Protein AF-A0ABD0P8Y8-F1 (afdb_monomer_lite)

Radius of gyration: 19.32 Å; chains: 1; bounding box: 44×23×45 Å

InterPro domains:
  IPR010255 Haem peroxidase superfamily [SSF48113] (2-82)
  IPR019791 Haem peroxidase, animal-type [PF03098] (1-81)
  IPR019791 Haem peroxidase, animal-type [PS50292] (1-83)
  IPR037120 Haem peroxidase domain superfamily, animal type [G3DSA:1.10.640.10] (1-83)

Foldseek 3Di:
DPPPPCVVQNPVVCCVPPNDDPDDDPPDDPDDDPCCVPPDVCVCVVVDDQKDADADPVRHGDPVDGIDGVVVVPPCCVVVVPD

pLDDT: mean 96.47, std 1.94, range [84.0, 98.5]

Secondary structure (DSSP, 8-state):
-TTTHHHHH-HHHHHHHT-S-----TTS--PPPHHHHHTGGGGGGGG--SEE--B-TTSSBPSSS--EEGGGTTT-THHHHH-

Sequence (83 aa):
MRDYIPKIIGQEAFDEYIGLYAGYNDSVDPSVSNVFATAAFRFGHVTISPRLRRLNESFQEHQRFSSLNLHQAFFSPWRLIRE

Structure (mmCIF, N/CA/C/O backbone):
data_AF-A0ABD0P8Y8-F1
#
_entry.id   AF-A0ABD0P8Y8-F1
#
loop_
_atom_site.group_PDB
_atom_site.id
_atom_site.type_symbol
_atom_site.label_atom_id
_atom_site.label_alt_id
_atom_site.label_comp_id
_atom_site.label_asym_id
_atom_site.label_entity_id
_atom_site.label_seq_id
_atom_site.pdbx_PDB_ins_code
_atom_site.Cartn_x
_atom_site.Cartn_y
_atom_site.Cartn_z
_atom_site.occupancy
_atom_site.B_iso_or_equiv
_atom_site.auth_seq_id
_atom_site.auth_comp_id
_atom_site.auth_asym_id
_atom_site.auth_atom_id
_atom_site.pdbx_PDB_model_num
ATOM 1 N N . MET A 1 1 ? -0.308 -7.822 12.178 1.00 84.00 1 MET A N 1
ATOM 2 C CA . MET A 1 1 ? -0.448 -6.854 13.289 1.00 84.00 1 MET A CA 1
ATOM 3 C C . MET A 1 1 ? 0.894 -6.270 13.707 1.00 84.00 1 MET A C 1
ATOM 5 O O . MET A 1 1 ? 1.092 -5.108 13.402 1.00 84.00 1 MET A O 1
ATOM 9 N N . ARG A 1 2 ? 1.841 -7.051 14.256 1.00 90.69 2 ARG A N 1
ATOM 10 C CA . ARG A 1 2 ? 3.143 -6.560 14.768 1.00 90.69 2 ARG A CA 1
ATOM 11 C C . ARG A 1 2 ? 3.944 -5.643 13.826 1.00 90.69 2 ARG A C 1
ATOM 13 O O . ARG A 1 2 ? 4.378 -4.582 14.243 1.00 90.69 2 ARG A O 1
ATOM 20 N N . ASP A 1 3 ? 4.154 -6.040 12.568 1.00 95.25 3 ASP A N 1
ATOM 21 C CA . ASP A 1 3 ? 5.217 -5.420 11.749 1.00 95.25 3 ASP A CA 1
ATOM 22 C C . ASP A 1 3 ? 4.766 -4.283 10.824 1.00 95.25 3 ASP A C 1
ATOM 24 O O . ASP A 1 3 ? 5.613 -3.543 10.318 1.00 95.25 3 ASP A O 1
ATOM 28 N N . TYR A 1 4 ? 3.462 -4.169 10.560 1.00 95.12 4 TYR A N 1
ATOM 29 C CA . TYR A 1 4 ? 2.914 -3.227 9.577 1.00 95.12 4 TYR A CA 1
ATOM 30 C C . TYR A 1 4 ? 2.050 -2.156 10.234 1.00 95.12 4 TYR A C 1
ATOM 32 O O . TYR A 1 4 ? 2.344 -0.977 10.086 1.00 95.12 4 TYR A O 1
ATOM 40 N N . ILE A 1 5 ? 1.031 -2.549 11.004 1.00 95.88 5 ILE A N 1
ATOM 41 C CA . ILE A 1 5 ? 0.038 -1.603 11.528 1.00 95.88 5 ILE A CA 1
ATOM 42 C C . ILE A 1 5 ? 0.668 -0.527 12.434 1.00 95.88 5 ILE A C 1
ATOM 44 O O . ILE A 1 5 ? 0.431 0.644 12.143 1.00 95.88 5 ILE A O 1
ATOM 48 N N . PRO A 1 6 ? 1.554 -0.843 13.406 1.00 95.81 6 PRO A N 1
ATOM 49 C CA . PRO A 1 6 ? 2.231 0.188 14.201 1.00 95.81 6 PRO A CA 1
ATOM 50 C C . PRO A 1 6 ? 3.040 1.196 13.372 1.00 95.81 6 PRO A C 1
ATOM 52 O O . PRO A 1 6 ? 3.193 2.341 13.778 1.00 95.81 6 PRO A O 1
ATOM 55 N N . LYS A 1 7 ? 3.537 0.811 12.186 1.00 95.88 7 LYS A N 1
ATOM 56 C CA . LYS A 1 7 ? 4.262 1.728 11.285 1.00 95.88 7 LYS A CA 1
ATOM 57 C C . LYS A 1 7 ? 3.335 2.672 10.516 1.00 95.88 7 LYS A C 1
ATOM 59 O O . LYS A 1 7 ? 3.806 3.689 10.024 1.00 95.88 7 LYS A O 1
ATOM 64 N N . ILE A 1 8 ? 2.056 2.320 10.375 1.00 95.69 8 ILE A N 1
ATOM 65 C CA . ILE A 1 8 ? 1.057 3.131 9.666 1.00 95.69 8 ILE A CA 1
ATOM 66 C C . ILE A 1 8 ? 0.389 4.129 10.611 1.00 95.69 8 ILE A C 1
ATOM 68 O O . ILE A 1 8 ? 0.286 5.300 10.266 1.00 95.69 8 ILE A O 1
ATOM 72 N N . ILE A 1 9 ? -0.065 3.668 11.782 1.00 95.75 9 ILE A N 1
ATOM 73 C CA . ILE A 1 9 ? -0.838 4.497 12.725 1.00 95.75 9 ILE A CA 1
ATOM 74 C C . ILE A 1 9 ? -0.007 5.029 13.901 1.00 95.75 9 ILE A C 1
ATOM 76 O O . ILE A 1 9 ? -0.475 5.898 14.626 1.00 95.75 9 ILE A O 1
ATOM 80 N N . GLY A 1 10 ? 1.231 4.556 14.073 1.00 97.19 10 GLY A N 1
ATOM 81 C CA . GLY A 1 10 ? 2.073 4.876 15.226 1.00 97.19 10 GLY A CA 1
ATOM 82 C C . GLY A 1 10 ? 1.839 3.930 16.407 1.00 97.19 10 GLY A C 1
ATOM 83 O O . GLY A 1 10 ? 0.811 3.258 16.495 1.00 97.19 10 GLY A O 1
ATOM 84 N N . GLN A 1 11 ? 2.817 3.863 17.316 1.00 95.88 11 GLN A N 1
ATOM 85 C CA . GLN A 1 11 ? 2.755 2.974 18.482 1.00 95.88 11 GLN A CA 1
ATOM 86 C C . GLN A 1 11 ? 1.632 3.380 19.448 1.00 95.88 11 GLN A C 1
ATOM 88 O O . GLN A 1 11 ? 0.861 2.524 19.861 1.00 95.88 11 GLN A O 1
ATOM 93 N N . GLU A 1 12 ? 1.481 4.679 19.725 1.00 97.00 12 GLU A N 1
ATOM 94 C CA . GLU A 1 12 ? 0.445 5.205 20.629 1.00 97.00 12 GLU A CA 1
ATOM 95 C C . GLU A 1 12 ? -0.969 4.831 20.159 1.00 97.00 12 GLU A C 1
ATOM 97 O O . GLU A 1 12 ? -1.740 4.241 20.912 1.00 97.00 12 GLU A O 1
ATOM 102 N N . ALA A 1 13 ? -1.287 5.077 18.883 1.00 97.25 13 ALA A N 1
ATOM 103 C CA . ALA A 1 13 ? -2.585 4.712 18.318 1.00 97.25 13 ALA A CA 1
ATOM 104 C C . ALA A 1 13 ? -2.775 3.188 18.225 1.0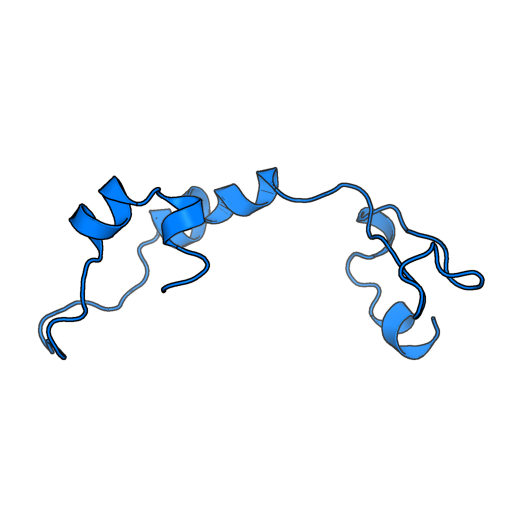0 97.25 13 ALA A C 1
ATOM 106 O O . ALA A 1 13 ? -3.890 2.690 18.355 1.00 97.25 13 ALA A O 1
ATOM 107 N N . PHE A 1 14 ? -1.707 2.418 17.992 1.00 97.38 14 PHE A N 1
ATOM 108 C CA . PHE A 1 14 ? -1.808 0.960 18.022 1.00 97.38 14 PHE A CA 1
ATOM 109 C C . PHE A 1 14 ? -2.207 0.463 19.411 1.00 97.38 14 PHE A C 1
ATOM 111 O O . PHE A 1 14 ? -3.109 -0.366 19.510 1.00 97.38 14 PHE A O 1
ATOM 118 N N . ASP A 1 15 ? -1.570 0.978 20.460 1.00 95.25 15 ASP A N 1
ATOM 119 C CA . ASP A 1 15 ? -1.855 0.586 21.840 1.00 95.25 15 ASP A CA 1
ATOM 120 C C . ASP A 1 15 ? -3.262 1.022 22.278 1.00 95.25 15 ASP A C 1
ATOM 122 O O . ASP A 1 15 ? -3.928 0.275 22.992 1.00 95.25 15 ASP A O 1
ATOM 126 N N . GLU A 1 16 ? -3.744 2.172 21.793 1.00 96.56 16 GLU A N 1
ATOM 127 C CA . GLU A 1 16 ? -5.098 2.677 22.059 1.00 96.56 16 GLU A CA 1
ATOM 128 C C . GLU A 1 16 ? -6.196 1.883 21.328 1.00 96.56 16 GLU A C 1
ATOM 130 O O . GLU A 1 16 ? -7.164 1.448 21.953 1.00 96.56 16 GLU A O 1
ATOM 135 N N . TYR A 1 17 ? -6.075 1.693 20.009 1.00 95.12 17 TYR A N 1
ATOM 136 C CA . TYR A 1 17 ? -7.179 1.185 19.179 1.00 95.12 17 TYR A CA 1
ATOM 137 C C . TYR A 1 17 ? -7.136 -0.322 18.909 1.00 95.12 17 TYR A C 1
ATOM 139 O O . TYR A 1 17 ? -8.149 -0.893 18.504 1.00 95.12 17 TYR A O 1
ATOM 147 N N . ILE A 1 18 ? -5.978 -0.971 19.057 1.00 95.12 18 ILE A N 1
ATOM 148 C CA . ILE A 1 18 ? -5.797 -2.386 18.693 1.00 95.12 18 ILE A CA 1
ATOM 149 C C . ILE A 1 18 ? -5.291 -3.202 19.878 1.00 95.12 18 ILE A C 1
ATOM 151 O O . ILE A 1 18 ? -5.896 -4.215 20.222 1.00 95.12 18 ILE A O 1
ATOM 155 N N . GLY A 1 19 ? -4.182 -2.774 20.478 1.00 93.31 19 GLY A N 1
ATOM 156 C CA . GLY A 1 19 ? -3.588 -3.384 21.658 1.00 93.31 19 GLY A CA 1
ATOM 157 C C . GLY A 1 19 ? -3.285 -4.881 21.527 1.00 93.31 19 GLY A C 1
ATOM 158 O O . GLY A 1 19 ? -3.113 -5.447 20.440 1.00 93.31 19 GLY A O 1
ATOM 159 N N . LEU A 1 20 ? -3.179 -5.532 22.685 1.00 94.38 20 LEU A N 1
ATOM 160 C CA . LEU A 1 20 ? -3.043 -6.981 22.777 1.00 94.38 20 LEU A CA 1
ATOM 161 C C . LEU A 1 20 ? -4.391 -7.652 22.511 1.00 94.38 20 LEU A C 1
ATOM 163 O O . LEU A 1 20 ? -5.428 -7.229 23.016 1.00 94.38 20 LEU A O 1
ATOM 167 N N . TYR A 1 21 ? -4.364 -8.751 21.761 1.00 95.75 21 TYR A N 1
ATOM 168 C CA . TYR A 1 21 ? -5.562 -9.544 21.520 1.00 95.75 21 TYR A CA 1
ATOM 169 C C . TYR A 1 21 ? -6.094 -10.139 22.831 1.00 95.75 21 TYR A C 1
ATOM 171 O O . TYR A 1 21 ? -5.400 -10.914 23.488 1.00 95.75 21 TYR A O 1
ATOM 179 N N . ALA A 1 22 ? -7.335 -9.799 23.182 1.00 95.44 22 ALA A N 1
ATOM 180 C CA . ALA A 1 22 ? -7.971 -10.210 24.435 1.00 95.44 22 ALA A CA 1
ATOM 181 C C . ALA A 1 22 ? -8.752 -11.538 24.340 1.00 95.44 22 ALA A C 1
ATOM 183 O O . ALA A 1 22 ? -9.331 -11.981 25.329 1.00 95.44 22 ALA A O 1
ATOM 184 N N . GLY A 1 23 ? -8.772 -12.179 23.167 1.00 97.69 23 GLY A N 1
ATOM 185 C CA . GLY A 1 23 ? -9.602 -13.352 22.890 1.00 97.69 23 GLY A CA 1
ATOM 186 C C . GLY A 1 23 ? -10.734 -13.052 21.908 1.00 97.69 23 GLY A C 1
ATOM 187 O O . GLY A 1 23 ? -10.949 -11.910 21.505 1.00 97.69 23 GLY A O 1
ATOM 188 N N . TYR A 1 24 ? -11.426 -14.106 21.477 1.00 97.88 24 TYR A N 1
ATOM 189 C CA . TYR A 1 24 ? -12.532 -13.987 20.529 1.00 97.88 24 TYR A CA 1
ATOM 190 C C . TYR A 1 24 ? -13.769 -13.415 21.225 1.00 97.88 24 TYR A C 1
ATOM 192 O O . TYR A 1 24 ? -14.084 -13.801 22.348 1.00 97.88 24 TYR A O 1
ATOM 200 N N . ASN A 1 25 ? -14.473 -12.527 20.532 1.00 97.75 25 ASN A N 1
ATOM 201 C CA . ASN A 1 25 ? -15.741 -11.961 20.963 1.00 97.75 25 ASN A CA 1
ATOM 202 C C . ASN A 1 25 ? -16.727 -12.073 19.792 1.00 97.75 25 ASN A C 1
ATOM 204 O O . ASN A 1 25 ? -16.532 -11.435 18.758 1.00 97.75 25 ASN A O 1
ATOM 208 N N . ASP A 1 26 ? -17.754 -12.905 19.949 1.00 98.00 26 ASP A N 1
ATOM 209 C CA . ASP A 1 26 ? -18.772 -13.183 18.927 1.00 98.00 26 ASP A CA 1
ATOM 210 C C . ASP A 1 26 ? -19.735 -12.016 18.677 1.00 98.00 26 ASP A C 1
ATOM 212 O O . ASP A 1 26 ? -20.425 -11.988 17.661 1.00 98.00 26 ASP A O 1
ATOM 216 N N . SER A 1 27 ? -19.748 -11.035 19.578 1.00 98.31 27 SER A N 1
ATOM 217 C CA . SER A 1 27 ? -20.595 -9.848 19.495 1.00 98.31 27 SER A CA 1
ATOM 218 C C . SER A 1 27 ? -19.972 -8.723 18.657 1.00 98.31 27 SER A C 1
ATOM 220 O O . SER A 1 27 ? -20.614 -7.700 18.425 1.00 98.31 27 SER A O 1
ATOM 222 N N . VAL A 1 28 ? -18.718 -8.876 18.216 1.00 97.94 28 VAL A N 1
ATOM 223 C CA . VAL A 1 28 ? -18.037 -7.911 17.339 1.00 97.94 28 VAL A CA 1
ATOM 224 C C . VAL A 1 28 ? -18.528 -8.082 15.904 1.00 97.94 28 VAL A C 1
ATOM 226 O O . VAL A 1 28 ? -18.502 -9.188 15.374 1.00 97.94 28 VAL A O 1
ATOM 229 N N . ASP A 1 29 ? -18.901 -6.981 15.249 1.00 98.06 29 ASP A N 1
ATOM 230 C CA . ASP A 1 29 ? -19.143 -6.956 13.804 1.00 98.06 29 ASP A CA 1
ATOM 231 C C . ASP A 1 29 ? -17.798 -6.935 13.047 1.00 98.06 29 ASP A C 1
ATOM 233 O O . ASP A 1 29 ? -17.063 -5.948 13.142 1.00 98.06 29 ASP A O 1
ATOM 237 N N . PRO A 1 30 ? -17.440 -7.996 12.296 1.00 97.25 30 PRO A N 1
ATOM 238 C CA . PRO A 1 30 ? -16.186 -8.055 11.552 1.00 97.25 30 PRO A CA 1
ATOM 239 C C . PRO A 1 30 ? -16.290 -7.419 10.154 1.00 97.25 30 PRO A C 1
ATOM 241 O O . PRO A 1 30 ? -15.376 -7.584 9.340 1.00 97.25 30 PRO A O 1
ATOM 244 N N . SER A 1 31 ? -17.406 -6.762 9.819 1.00 98.44 31 SER A N 1
ATOM 245 C CA . SER A 1 31 ? -17.616 -6.159 8.505 1.00 98.44 31 SER A CA 1
ATOM 246 C C . SER A 1 31 ? -16.649 -5.002 8.228 1.00 98.44 31 SER A C 1
ATOM 248 O O . SER A 1 31 ? -16.150 -4.314 9.120 1.00 98.44 31 SER A O 1
ATOM 250 N N . VAL A 1 32 ? -16.361 -4.776 6.944 1.00 98.12 32 VAL A N 1
ATOM 251 C CA . VAL A 1 32 ? -15.535 -3.644 6.511 1.00 98.12 32 VAL A CA 1
ATOM 252 C C . VAL A 1 32 ? -16.435 -2.439 6.267 1.00 98.12 32 VAL A C 1
ATOM 254 O O . VAL A 1 32 ? -17.344 -2.489 5.437 1.00 98.12 32 VAL A O 1
ATOM 257 N N . SER A 1 33 ? -16.148 -1.324 6.937 1.00 98.38 33 SER A N 1
ATOM 258 C CA . SER A 1 33 ? -16.892 -0.085 6.719 1.00 98.38 33 SER A CA 1
ATOM 259 C C . SER A 1 33 ? -16.646 0.485 5.315 1.00 98.38 33 SER A C 1
ATOM 261 O O . SER A 1 33 ? -15.545 0.404 4.761 1.00 98.38 33 SER A O 1
ATOM 263 N N . ASN A 1 34 ? -17.670 1.124 4.738 1.00 98.50 34 ASN A N 1
ATOM 264 C CA . ASN A 1 34 ? -17.563 1.742 3.413 1.00 98.50 34 ASN A CA 1
ATOM 265 C C . ASN A 1 34 ? -16.418 2.769 3.359 1.00 98.50 34 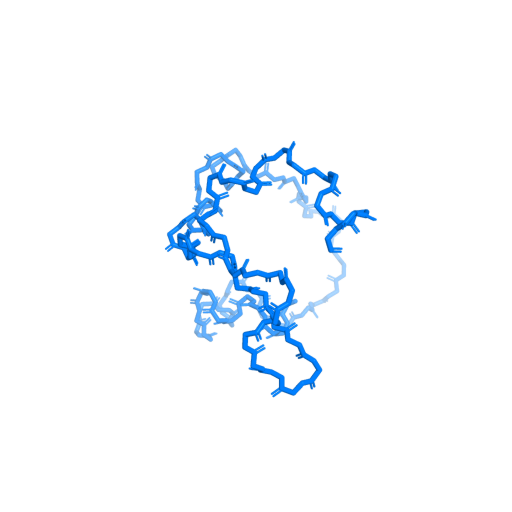ASN A C 1
ATOM 267 O O . ASN A 1 34 ? -15.605 2.734 2.436 1.00 98.50 34 ASN A O 1
ATOM 271 N N . VAL A 1 35 ? -16.305 3.626 4.381 1.00 98.44 35 VAL A N 1
ATOM 272 C CA . VAL A 1 35 ? -15.257 4.656 4.466 1.00 98.44 35 VAL A CA 1
ATOM 273 C C . VAL A 1 35 ? -13.852 4.055 4.451 1.00 98.44 35 VAL A C 1
ATOM 275 O O . VAL A 1 35 ? -12.962 4.594 3.788 1.00 98.44 35 VAL A O 1
ATOM 278 N N . PHE A 1 36 ? -13.651 2.915 5.119 1.00 97.38 36 PHE A N 1
ATOM 279 C CA . PHE A 1 36 ? -12.365 2.230 5.120 1.00 97.38 36 PHE A CA 1
ATOM 280 C C . PHE A 1 36 ? -12.036 1.669 3.732 1.00 97.38 36 PHE A C 1
ATOM 282 O O . PH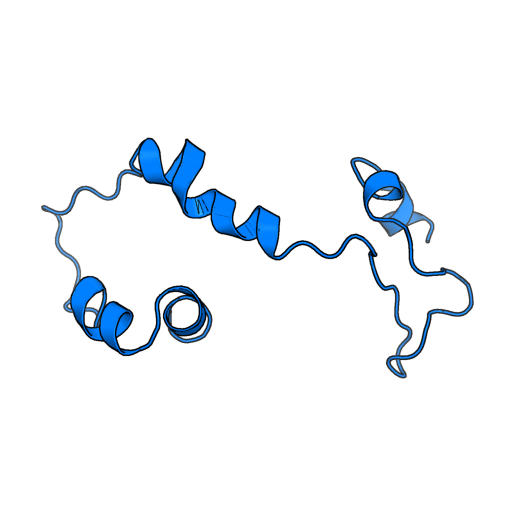E A 1 36 ? -10.959 1.945 3.202 1.00 97.38 36 PHE A O 1
ATOM 289 N N . ALA A 1 37 ? -12.980 0.951 3.113 1.00 96.94 37 ALA A N 1
ATOM 290 C CA . ALA A 1 37 ? -12.780 0.280 1.827 1.00 96.94 37 ALA A CA 1
ATOM 291 C C . ALA A 1 37 ? -12.618 1.242 0.637 1.00 96.94 37 ALA A C 1
ATOM 293 O O . ALA A 1 37 ? -11.863 0.966 -0.299 1.00 96.94 37 ALA A O 1
ATOM 294 N N . THR A 1 38 ? -13.343 2.362 0.635 1.00 97.38 38 THR A N 1
ATOM 295 C CA . THR A 1 38 ? -13.440 3.230 -0.548 1.00 97.38 38 THR A CA 1
ATOM 296 C C . THR A 1 38 ? -12.551 4.466 -0.479 1.00 97.38 38 THR A C 1
ATOM 298 O O . THR A 1 38 ? -12.210 5.007 -1.532 1.00 97.38 38 THR A O 1
ATOM 301 N N . ALA A 1 39 ? -12.126 4.884 0.718 1.00 97.62 39 ALA A N 1
ATOM 302 C CA . ALA A 1 39 ? -11.373 6.119 0.904 1.00 97.62 39 ALA A CA 1
ATOM 303 C C . ALA A 1 39 ? -10.155 5.944 1.819 1.00 97.62 39 ALA A C 1
ATOM 305 O O . ALA A 1 39 ? -9.026 6.022 1.338 1.00 97.62 39 ALA A O 1
ATOM 306 N N . ALA A 1 40 ? -10.355 5.687 3.116 1.00 96.81 40 ALA A N 1
ATOM 307 C CA . ALA A 1 40 ? -9.294 5.828 4.117 1.00 96.81 40 ALA A CA 1
ATOM 308 C C . ALA A 1 40 ? -8.103 4.892 3.862 1.00 96.81 40 ALA A C 1
ATOM 310 O O . ALA A 1 40 ? -6.951 5.327 3.884 1.00 96.81 40 ALA A O 1
ATOM 311 N N . PHE A 1 41 ? -8.356 3.623 3.525 1.00 96.81 41 PHE A N 1
ATOM 312 C CA . PHE A 1 41 ? -7.274 2.667 3.285 1.00 96.81 41 PHE A CA 1
ATOM 313 C C . PHE A 1 41 ? -6.534 2.895 1.952 1.00 96.81 41 PHE A C 1
ATOM 315 O O . PHE A 1 41 ? -5.481 2.306 1.712 1.00 96.81 41 PHE A O 1
ATOM 322 N N . ARG A 1 42 ? -7.010 3.821 1.102 1.00 97.69 42 ARG A N 1
ATOM 323 C CA . ARG A 1 42 ? -6.293 4.259 -0.108 1.00 97.69 42 ARG A CA 1
ATOM 324 C C . ARG A 1 42 ? -5.142 5.222 0.182 1.00 97.69 42 ARG A C 1
ATOM 326 O O . ARG A 1 42 ? -4.477 5.635 -0.765 1.00 97.69 42 ARG A O 1
ATOM 333 N N . PHE A 1 43 ? -4.840 5.530 1.451 1.00 96.50 43 PHE A N 1
ATOM 334 C CA . PHE A 1 43 ? -3.607 6.246 1.819 1.00 96.50 43 PHE A CA 1
ATOM 335 C C . PHE A 1 43 ? -2.360 5.580 1.203 1.00 96.50 43 PHE A C 1
ATOM 337 O O . PHE A 1 43 ? -1.406 6.264 0.835 1.00 96.50 43 PHE A O 1
ATOM 344 N N . GLY A 1 44 ? -2.403 4.255 1.003 1.00 96.62 44 GLY A N 1
ATOM 345 C CA . GLY A 1 44 ? -1.354 3.495 0.330 1.00 96.62 44 GLY A CA 1
ATOM 346 C C . GLY A 1 44 ? -1.036 3.981 -1.088 1.00 96.62 44 GLY A C 1
ATOM 347 O O . GLY A 1 44 ? 0.084 3.797 -1.540 1.00 96.62 44 GLY A O 1
ATOM 348 N N . HIS A 1 45 ? -1.946 4.665 -1.790 1.00 97.81 45 HIS A N 1
ATOM 349 C CA . HIS A 1 45 ? -1.635 5.236 -3.106 1.00 97.81 45 HIS A CA 1
ATOM 350 C C . HIS A 1 45 ? -0.541 6.312 -3.049 1.00 97.81 45 HIS A C 1
ATOM 352 O O . HIS A 1 45 ? 0.198 6.473 -4.017 1.00 97.81 45 HIS A O 1
ATOM 358 N N . VAL A 1 46 ? -0.391 7.013 -1.920 1.00 96.19 46 VAL A N 1
ATOM 359 C CA . VAL A 1 46 ? 0.658 8.031 -1.734 1.00 96.19 46 VAL A CA 1
ATOM 360 C C . VAL A 1 46 ? 2.041 7.394 -1.560 1.00 96.19 46 VAL A C 1
ATOM 362 O O . 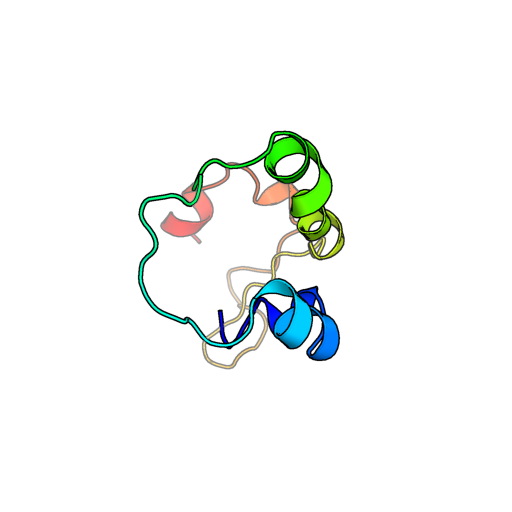VAL A 1 46 ? 3.054 8.034 -1.820 1.00 96.19 46 VAL A O 1
ATOM 365 N N . THR A 1 47 ? 2.110 6.120 -1.164 1.00 95.56 47 THR A N 1
ATOM 366 C CA . THR A 1 47 ? 3.383 5.417 -0.940 1.00 95.56 47 THR A CA 1
ATOM 367 C C . THR A 1 47 ? 3.924 4.731 -2.199 1.00 95.56 47 THR A C 1
ATOM 369 O O . THR A 1 47 ? 5.003 4.135 -2.168 1.00 95.56 47 THR A O 1
ATOM 372 N N . ILE A 1 48 ? 3.205 4.812 -3.324 1.00 96.75 48 ILE A N 1
ATOM 373 C CA . ILE A 1 48 ? 3.566 4.134 -4.572 1.00 96.75 48 ILE A CA 1
ATOM 374 C C . ILE A 1 48 ? 4.707 4.875 -5.284 1.00 96.75 48 ILE A C 1
ATOM 376 O O . ILE A 1 48 ? 4.578 6.029 -5.687 1.00 96.75 48 ILE A O 1
ATOM 380 N N . SER A 1 49 ? 5.818 4.170 -5.516 1.00 97.31 49 SER A N 1
ATOM 381 C CA . SER A 1 49 ? 6.922 4.651 -6.357 1.00 97.31 49 SER A CA 1
ATOM 382 C C . SER A 1 49 ? 6.514 4.698 -7.840 1.00 97.31 49 SER A C 1
ATOM 384 O O . SER A 1 49 ? 5.945 3.727 -8.343 1.00 97.31 49 SER A O 1
ATOM 386 N N . PRO A 1 50 ? 6.892 5.746 -8.600 1.00 97.31 50 PRO A N 1
ATOM 387 C CA . PRO A 1 50 ? 6.656 5.799 -10.044 1.00 97.31 50 PRO A CA 1
ATOM 388 C C . PRO A 1 50 ? 7.552 4.832 -10.834 1.00 97.31 50 PRO A C 1
ATOM 390 O O . PRO A 1 50 ? 7.315 4.616 -12.024 1.00 97.31 50 PRO A O 1
ATOM 393 N N . ARG A 1 51 ? 8.582 4.251 -10.198 1.00 97.69 51 ARG A N 1
ATOM 394 C CA . ARG A 1 51 ? 9.471 3.249 -10.797 1.00 97.69 51 ARG A CA 1
ATOM 395 C C . ARG A 1 51 ? 9.343 1.887 -10.131 1.00 97.69 51 ARG A C 1
ATOM 397 O O . ARG A 1 51 ? 9.468 1.776 -8.911 1.00 97.69 51 ARG A O 1
ATOM 404 N N . LEU A 1 52 ? 9.195 0.860 -10.966 1.00 97.44 52 LEU A N 1
ATOM 405 C CA . LEU A 1 52 ? 9.324 -0.544 -10.599 1.00 97.44 52 LEU A CA 1
ATOM 406 C C . LEU A 1 52 ? 10.787 -0.958 -10.773 1.00 97.44 52 LEU A C 1
ATOM 408 O O . LEU A 1 52 ? 11.270 -1.095 -11.900 1.00 97.44 52 LEU A O 1
ATOM 412 N N . ARG A 1 53 ? 11.493 -1.121 -9.652 1.00 97.31 53 ARG A N 1
ATOM 413 C CA . ARG A 1 53 ? 12.910 -1.496 -9.649 1.00 97.31 53 ARG A CA 1
ATOM 414 C C . ARG A 1 53 ? 13.073 -2.994 -9.878 1.00 97.31 53 ARG A C 1
ATOM 416 O O . ARG A 1 53 ? 12.407 -3.780 -9.209 1.00 97.31 53 ARG A O 1
ATOM 423 N N . ARG A 1 54 ? 13.977 -3.376 -10.779 1.00 96.88 54 ARG A N 1
ATOM 424 C CA . ARG A 1 54 ? 14.333 -4.777 -11.041 1.00 96.88 54 ARG A CA 1
ATOM 425 C C . ARG A 1 54 ? 15.799 -4.989 -10.713 1.00 96.88 54 ARG A C 1
ATOM 427 O O . ARG A 1 54 ? 16.664 -4.372 -11.329 1.00 96.88 54 ARG A O 1
ATOM 434 N N . LEU A 1 55 ? 16.057 -5.820 -9.708 1.00 97.06 55 LEU A N 1
ATOM 435 C CA . LEU A 1 55 ? 17.396 -6.053 -9.181 1.00 97.06 55 LEU A CA 1
ATOM 436 C C . LEU A 1 55 ? 17.833 -7.498 -9.441 1.00 97.06 55 LEU A C 1
ATOM 438 O O . LEU A 1 55 ? 16.994 -8.393 -9.490 1.00 97.06 55 LEU A O 1
ATOM 442 N N . ASN A 1 56 ? 19.135 -7.707 -9.614 1.00 95.50 56 ASN A N 1
ATOM 443 C CA . ASN A 1 56 ? 19.757 -9.028 -9.679 1.00 95.50 56 ASN A CA 1
ATOM 444 C C . ASN A 1 56 ? 20.081 -9.574 -8.273 1.00 95.50 56 ASN A C 1
ATOM 446 O O . ASN A 1 56 ? 19.803 -8.936 -7.255 1.00 95.50 56 ASN A O 1
ATOM 450 N N . GLU A 1 57 ? 20.722 -10.740 -8.216 1.00 96.81 57 GLU A N 1
ATOM 451 C CA . GLU A 1 57 ? 21.087 -11.454 -6.984 1.00 96.81 57 GLU A CA 1
ATOM 452 C C . GLU A 1 57 ? 22.064 -10.669 -6.096 1.00 96.81 57 GLU A C 1
ATOM 454 O O . GLU A 1 57 ? 22.170 -10.924 -4.900 1.00 96.81 57 GLU A O 1
ATOM 459 N N . SER A 1 58 ? 22.770 -9.692 -6.672 1.00 97.56 58 SER A N 1
ATOM 460 C CA . SER A 1 58 ? 23.689 -8.795 -5.963 1.00 97.56 58 SER A CA 1
ATOM 461 C C . SER A 1 58 ? 23.036 -7.468 -5.553 1.00 97.56 58 SER A C 1
ATOM 463 O O . SER A 1 58 ? 23.740 -6.532 -5.181 1.00 97.56 58 SER A O 1
ATOM 465 N N . PHE A 1 59 ? 21.703 -7.355 -5.634 1.00 96.81 59 PHE A N 1
ATOM 466 C CA . PHE A 1 59 ? 20.932 -6.135 -5.350 1.00 96.81 59 PHE A CA 1
ATOM 467 C C . PHE A 1 59 ? 21.296 -4.926 -6.233 1.00 96.81 59 PHE A C 1
ATOM 469 O O . PHE A 1 59 ? 21.040 -3.774 -5.873 1.00 96.81 59 PHE A O 1
ATOM 476 N N . GLN A 1 60 ? 21.863 -5.179 -7.412 1.00 97.38 60 GLN A N 1
ATOM 477 C CA . GLN A 1 60 ? 22.161 -4.171 -8.428 1.00 97.38 60 GLN A CA 1
ATOM 478 C C . GLN A 1 60 ? 21.099 -4.194 -9.525 1.00 97.38 60 GLN A C 1
ATOM 480 O O . GLN A 1 60 ? 20.346 -5.154 -9.638 1.00 97.38 60 GLN A O 1
ATOM 485 N N . GLU A 1 61 ? 21.034 -3.145 -10.344 1.00 97.25 61 GLU A N 1
ATOM 486 C CA . GLU A 1 61 ? 20.130 -3.091 -11.498 1.00 97.25 61 GLU A CA 1
ATOM 487 C C . GLU A 1 61 ? 20.286 -4.336 -12.388 1.00 97.25 61 GLU A C 1
ATOM 489 O O . GLU A 1 61 ? 21.401 -4.721 -12.752 1.00 97.25 61 GLU A O 1
ATOM 494 N N . HIS A 1 62 ? 19.170 -4.974 -12.740 1.00 96.75 62 HIS A N 1
ATOM 495 C CA . HIS A 1 62 ? 19.206 -6.204 -13.520 1.00 96.75 62 HIS A CA 1
ATOM 496 C C . HIS A 1 62 ? 19.687 -5.942 -14.956 1.00 96.75 62 HIS A C 1
ATOM 498 O O . HIS A 1 62 ? 19.070 -5.19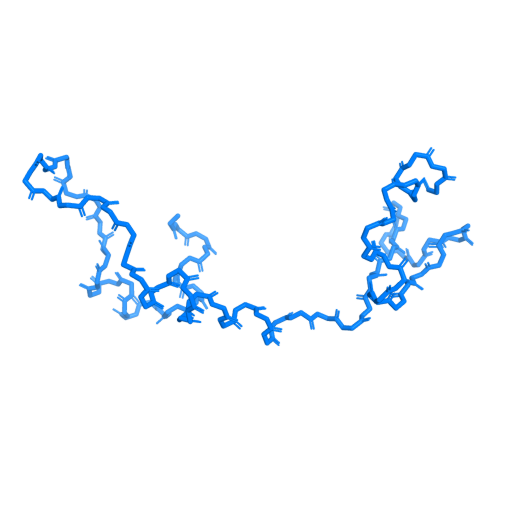9 -15.717 1.00 96.75 62 HIS A O 1
ATOM 504 N N . GLN A 1 63 ? 20.765 -6.615 -15.362 1.00 95.00 63 GLN A N 1
ATOM 505 C CA . GLN A 1 63 ? 21.497 -6.319 -16.603 1.00 95.00 63 GLN A CA 1
ATOM 506 C C . GLN A 1 63 ? 20.656 -6.504 -17.875 1.00 95.00 63 GLN A C 1
ATOM 508 O O . GLN A 1 63 ? 20.766 -5.724 -18.817 1.00 95.00 63 GLN A O 1
ATOM 513 N N . ARG A 1 64 ? 19.798 -7.532 -17.905 1.00 95.50 64 ARG A N 1
ATOM 514 C CA . ARG A 1 64 ? 18.922 -7.833 -19.052 1.00 95.50 64 ARG A CA 1
ATOM 515 C C . ARG A 1 64 ? 17.570 -7.116 -18.994 1.00 95.50 64 ARG A C 1
ATOM 517 O O . ARG A 1 64 ? 16.916 -6.950 -20.017 1.00 95.50 64 ARG A O 1
ATOM 524 N N . PHE A 1 65 ? 17.142 -6.712 -17.802 1.00 95.38 65 PHE A N 1
ATOM 525 C CA . PHE A 1 65 ? 15.753 -6.358 -17.518 1.00 95.38 65 PHE A CA 1
ATOM 526 C C . PHE A 1 65 ? 15.717 -5.074 -16.691 1.00 95.38 65 PHE A C 1
ATOM 528 O O . PHE A 1 65 ? 15.562 -5.101 -15.475 1.00 95.38 65 PHE A O 1
ATOM 535 N N . SER A 1 66 ? 15.868 -3.934 -17.364 1.00 93.56 66 SER A N 1
ATOM 536 C CA . SER A 1 66 ? 15.951 -2.617 -16.722 1.00 93.56 66 SER A CA 1
ATOM 537 C C . SER A 1 66 ? 14.689 -2.236 -15.945 1.00 93.56 66 SER A C 1
ATOM 539 O O . SER A 1 66 ? 13.578 -2.644 -16.267 1.00 93.56 66 SER A O 1
ATOM 541 N N . SER A 1 67 ? 14.820 -1.410 -14.922 1.00 97.12 67 SER A N 1
ATOM 542 C CA . SER A 1 67 ? 13.712 -0.859 -14.151 1.00 97.12 67 SER A CA 1
ATOM 543 C C . SER A 1 67 ? 12.719 -0.124 -15.053 1.00 97.12 67 SER A C 1
ATOM 545 O O . SER A 1 67 ? 13.093 0.561 -16.007 1.00 97.12 67 SER A O 1
ATOM 547 N N . LEU A 1 68 ? 11.435 -0.249 -14.728 1.00 97.69 68 LEU A N 1
ATOM 548 C CA . LEU A 1 68 ? 10.336 0.249 -15.551 1.00 97.69 68 LEU A CA 1
ATOM 549 C C . LEU A 1 68 ? 9.698 1.479 -14.915 1.00 97.69 68 LEU A C 1
ATOM 551 O O . LEU A 1 68 ? 9.660 1.615 -13.689 1.00 97.69 68 LEU A O 1
ATOM 555 N N . ASN A 1 69 ? 9.105 2.333 -15.746 1.00 98.19 69 ASN A N 1
ATOM 556 C CA . ASN A 1 69 ? 8.077 3.234 -15.244 1.00 98.19 69 ASN A CA 1
ATOM 557 C C . ASN A 1 69 ? 6.835 2.402 -14.909 1.00 98.19 69 ASN A C 1
ATOM 559 O O . ASN A 1 69 ? 6.441 1.534 -15.689 1.00 98.19 69 ASN A O 1
ATOM 563 N N . LEU A 1 70 ? 6.196 2.675 -13.771 1.00 97.75 70 LEU A N 1
ATOM 564 C CA . LEU A 1 70 ? 5.103 1.851 -13.249 1.00 97.75 70 LEU A CA 1
ATOM 565 C C . LEU A 1 70 ? 3.956 1.676 -14.259 1.00 97.75 70 LEU A C 1
ATOM 567 O O . LEU A 1 70 ? 3.412 0.581 -14.389 1.00 97.75 70 LEU A O 1
ATOM 571 N N . HIS A 1 71 ? 3.645 2.715 -15.040 1.00 97.44 71 HIS A N 1
ATOM 572 C CA . HIS A 1 71 ? 2.587 2.659 -16.053 1.00 97.44 71 HIS A CA 1
ATOM 573 C C . HIS A 1 71 ? 2.815 1.583 -17.131 1.00 97.44 71 HIS A C 1
ATOM 575 O O . HIS A 1 71 ? 1.858 1.115 -17.734 1.00 97.44 71 HIS A O 1
ATOM 581 N N . GLN A 1 72 ? 4.063 1.162 -17.357 1.00 97.50 72 GLN A N 1
ATOM 582 C CA . GLN A 1 72 ? 4.423 0.120 -18.326 1.00 97.50 72 GLN A CA 1
ATOM 583 C C . GLN A 1 72 ? 4.254 -1.302 -17.769 1.00 97.50 72 GLN A C 1
ATOM 585 O O . GLN A 1 72 ? 4.410 -2.276 -18.512 1.00 97.50 72 GLN A O 1
ATOM 590 N N . ALA A 1 73 ? 4.011 -1.425 -16.460 1.00 97.06 73 ALA A N 1
ATOM 591 C CA . ALA A 1 73 ? 3.859 -2.693 -15.756 1.00 97.06 73 ALA A 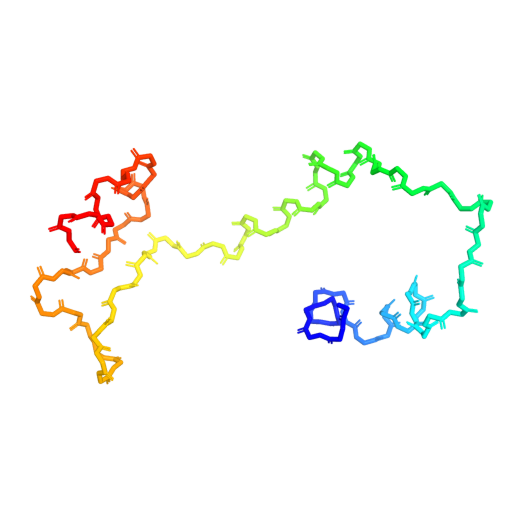CA 1
ATOM 592 C C . ALA A 1 73 ? 2.390 -3.041 -15.474 1.00 97.06 73 ALA A C 1
ATOM 594 O O . ALA A 1 73 ? 2.072 -4.219 -15.290 1.00 97.06 73 ALA A O 1
ATOM 595 N N . PHE A 1 74 ? 1.483 -2.056 -15.471 1.00 97.69 74 PHE A N 1
ATOM 596 C CA . PHE A 1 74 ? 0.056 -2.321 -15.288 1.00 97.69 74 PHE A CA 1
ATOM 597 C C . PHE A 1 74 ? -0.454 -3.300 -16.348 1.00 97.69 74 PHE A C 1
ATOM 599 O O . PHE A 1 74 ? -0.169 -3.159 -17.538 1.00 97.69 74 PHE A O 1
ATOM 606 N N . PHE A 1 75 ? -1.173 -4.327 -15.889 1.00 97.56 75 PHE A N 1
ATOM 607 C CA . PHE A 1 75 ? -1.781 -5.366 -16.728 1.00 97.56 75 PHE A CA 1
ATOM 608 C C . PHE A 1 75 ? -0.817 -6.024 -17.733 1.00 97.56 75 PHE A C 1
ATOM 610 O O . PHE A 1 75 ? -1.236 -6.492 -18.787 1.00 97.56 75 PHE A O 1
ATOM 617 N N . SER A 1 76 ? 0.477 -6.095 -17.399 1.00 97.44 76 SER A N 1
ATOM 618 C CA . SER A 1 76 ? 1.521 -6.684 -18.250 1.00 97.44 76 SER A CA 1
ATOM 619 C C . SER A 1 76 ? 2.098 -7.978 -17.648 1.00 97.44 76 SER A C 1
ATOM 621 O O . SER A 1 76 ? 3.305 -8.055 -17.413 1.00 97.44 76 SER A O 1
ATOM 623 N N . PRO A 1 77 ? 1.278 -9.021 -17.392 1.00 96.81 77 PRO A N 1
ATOM 624 C CA . PRO A 1 77 ? 1.731 -10.241 -16.714 1.00 96.81 77 PRO A CA 1
ATOM 625 C C . PRO A 1 77 ? 2.773 -11.022 -17.521 1.00 96.81 77 PRO A C 1
ATOM 627 O O . PRO A 1 77 ? 3.570 -11.758 -16.949 1.00 96.81 77 PRO A O 1
ATOM 630 N N . TRP A 1 78 ? 2.815 -10.833 -18.844 1.00 97.38 78 TRP A N 1
ATOM 631 C CA . TRP A 1 78 ? 3.805 -11.459 -19.720 1.00 97.38 78 TRP A CA 1
ATOM 632 C C . TRP A 1 78 ? 5.249 -11.148 -19.300 1.00 97.38 78 TRP A C 1
ATOM 634 O O . TRP A 1 78 ? 6.131 -11.960 -19.576 1.00 97.38 78 TRP A O 1
ATOM 644 N N . ARG A 1 79 ? 5.487 -10.022 -18.610 1.00 95.75 79 ARG A N 1
ATOM 645 C CA . ARG A 1 79 ? 6.805 -9.647 -18.083 1.00 95.75 79 ARG A CA 1
ATOM 646 C C . ARG A 1 79 ? 7.312 -10.648 -17.048 1.00 95.75 79 ARG A C 1
ATOM 648 O O . ARG A 1 79 ? 8.494 -10.916 -17.021 1.00 95.75 79 ARG A O 1
ATOM 655 N N . LEU A 1 80 ? 6.432 -11.268 -16.260 1.00 94.69 80 LEU A N 1
ATOM 656 C CA . LEU A 1 80 ? 6.837 -12.299 -15.293 1.00 94.69 80 LEU A CA 1
ATOM 657 C C . LEU A 1 80 ? 7.238 -13.623 -15.959 1.00 94.69 80 LEU A C 1
ATOM 659 O O . LEU A 1 80 ? 7.940 -14.423 -15.357 1.00 94.69 80 LEU A O 1
ATOM 663 N N . ILE A 1 81 ? 6.738 -13.886 -17.170 1.00 96.56 81 ILE A N 1
ATOM 664 C CA . ILE A 1 81 ? 6.960 -15.154 -17.884 1.00 96.56 81 ILE A CA 1
ATOM 665 C C . ILE A 1 81 ? 8.159 -15.043 -18.835 1.00 96.56 81 ILE A C 1
ATOM 667 O O . ILE A 1 81 ? 8.832 -16.034 -19.105 1.00 96.56 81 ILE A O 1
ATOM 671 N N . ARG A 1 82 ? 8.377 -13.854 -19.410 1.00 94.56 82 ARG A N 1
ATOM 672 C CA . ARG A 1 82 ? 9.340 -13.624 -20.499 1.00 94.56 82 ARG A CA 1
ATOM 673 C C . ARG A 1 82 ? 10.528 -12.746 -20.107 1.00 94.56 82 ARG A C 1
ATOM 675 O O . ARG A 1 82 ? 11.505 -12.728 -20.859 1.00 94.56 82 ARG A O 1
ATOM 682 N N . GLU A 1 83 ? 10.406 -11.986 -19.020 1.00 93.19 83 GLU A N 1
ATOM 683 C CA . GLU A 1 83 ? 11.452 -11.110 -18.473 1.00 93.19 83 GLU A CA 1
ATOM 684 C C . GLU A 1 83 ? 11.914 -11.575 -17.085 1.00 93.19 83 GLU A C 1
ATOM 686 O O . GLU A 1 83 ? 11.518 -12.683 -16.666 1.00 93.19 83 GLU A O 1
#

Organism: Cirrhinus mrigala (NCBI:txid683832)